Protein AF-A0A955HJY4-F1 (afdb_monomer_lite)

Sequence (52 aa):
MREHRVVMELHLGRKLRRDEVVHHRNEDKSDNRIENLEVMTRAQHARHHHGR

Secondary structure (DSSP, 8-state):
--HHHHHHHHHHTSPPPTTEEEEETTS-TT---GGGEEEEEHHHHHHHH---

pLDDT: mean 84.59, std 13.69, range [42.97, 95.94]

Radius of gyration: 11.33 Å; chains: 1; bounding box: 29×23×30 Å

Foldseek 3Di:
DQPLQVLVCVVVVHHDDPQKDWDQQVNDSVPSPPVRIDIDGVVRVVVVPPPD

Structure (mmCIF, N/CA/C/O backbone):
data_AF-A0A955HJY4-F1
#
_entry.id   AF-A0A955HJY4-F1
#
loop_
_atom_site.group_PDB
_atom_site.id
_atom_site.type_symbol
_atom_site.label_atom_id
_atom_site.label_alt_id
_atom_site.label_comp_id
_atom_site.label_asym_id
_atom_site.label_entity_id
_atom_site.label_seq_id
_atom_site.pdbx_PDB_ins_code
_atom_site.Cartn_x
_atom_site.Cartn_y
_atom_site.Cartn_z
_atom_site.occupancy
_atom_site.B_iso_or_equiv
_atom_site.auth_seq_id
_atom_site.auth_comp_id
_atom_site.auth_asym_id
_atom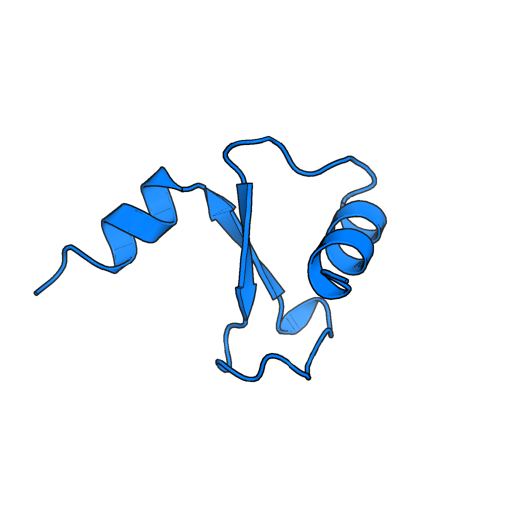_site.auth_atom_id
_atom_site.pdbx_PDB_model_num
ATOM 1 N N . MET A 1 1 ? -15.564 -4.143 -4.336 1.00 52.53 1 MET A N 1
ATOM 2 C CA . MET A 1 1 ? -14.942 -3.174 -3.401 1.00 52.53 1 MET A CA 1
ATOM 3 C C . MET A 1 1 ? -13.510 -3.628 -3.138 1.00 52.53 1 MET A C 1
ATOM 5 O O . MET A 1 1 ? -13.260 -4.818 -3.240 1.00 52.53 1 MET A O 1
ATOM 9 N N . ARG A 1 2 ? -12.540 -2.736 -2.892 1.00 69.19 2 ARG A N 1
ATOM 10 C CA . ARG A 1 2 ? -11.142 -3.145 -2.621 1.00 69.19 2 ARG A CA 1
ATOM 11 C C . ARG A 1 2 ? -10.990 -3.535 -1.147 1.00 69.19 2 ARG A C 1
ATOM 13 O O . ARG A 1 2 ? -10.482 -2.744 -0.361 1.00 69.19 2 ARG A O 1
ATOM 20 N N . GLU A 1 3 ? -11.475 -4.714 -0.778 1.00 85.12 3 GLU A N 1
ATOM 21 C CA . GLU A 1 3 ? -11.475 -5.220 0.607 1.00 85.12 3 GLU A CA 1
ATOM 22 C C . GLU A 1 3 ? -10.065 -5.232 1.219 1.00 85.12 3 GLU A C 1
ATOM 24 O O . GLU A 1 3 ? -9.867 -4.662 2.291 1.00 85.12 3 GLU A O 1
ATOM 29 N N . HIS A 1 4 ? -9.059 -5.702 0.474 1.00 88.44 4 HIS A N 1
ATOM 30 C CA . HIS A 1 4 ? -7.640 -5.639 0.858 1.00 88.44 4 HIS A CA 1
ATOM 31 C C . HIS A 1 4 ? -7.150 -4.230 1.231 1.00 88.44 4 HIS A C 1
ATOM 33 O O . HIS A 1 4 ? -6.273 -4.081 2.080 1.00 88.44 4 HIS A O 1
ATOM 39 N N . ARG A 1 5 ? -7.702 -3.169 0.618 1.00 92.06 5 ARG A N 1
ATOM 40 C CA . ARG A 1 5 ? -7.310 -1.791 0.946 1.00 92.06 5 ARG A CA 1
ATOM 41 C C . ARG A 1 5 ? -7.802 -1.411 2.334 1.00 92.06 5 ARG A C 1
ATOM 43 O O . ARG A 1 5 ? -7.032 -0.848 3.096 1.00 92.06 5 ARG A O 1
ATOM 50 N N . VAL A 1 6 ? -9.053 -1.733 2.655 1.00 91.69 6 VAL A N 1
ATOM 51 C CA . VAL A 1 6 ? -9.637 -1.433 3.969 1.00 91.69 6 VAL A CA 1
ATOM 52 C C . VAL A 1 6 ? -8.923 -2.227 5.059 1.00 91.69 6 VAL A C 1
ATOM 54 O O . VAL A 1 6 ? -8.543 -1.655 6.075 1.00 91.69 6 VAL A O 1
ATOM 57 N N . VAL A 1 7 ? -8.674 -3.517 4.816 1.00 93.31 7 VAL A N 1
ATOM 58 C CA . VAL A 1 7 ? -7.935 -4.390 5.738 1.00 93.31 7 VAL A CA 1
ATOM 59 C C . VAL A 1 7 ? -6.547 -3.816 6.044 1.00 93.31 7 VAL A C 1
ATOM 61 O O . VAL A 1 7 ? -6.173 -3.694 7.210 1.00 93.31 7 VAL A O 1
ATOM 64 N N . MET A 1 8 ? -5.819 -3.369 5.018 1.00 95.00 8 MET A N 1
ATOM 65 C CA . MET A 1 8 ? -4.498 -2.766 5.199 1.00 95.00 8 MET A CA 1
ATOM 66 C C . MET A 1 8 ? -4.549 -1.388 5.881 1.00 95.00 8 MET A C 1
ATOM 68 O O . MET A 1 8 ? -3.722 -1.101 6.740 1.00 95.00 8 MET A O 1
ATOM 72 N N . GLU A 1 9 ? -5.519 -0.530 5.551 1.00 94.69 9 GLU A N 1
ATOM 73 C CA . GLU A 1 9 ? -5.683 0.781 6.205 1.00 94.69 9 GLU A CA 1
ATOM 74 C C . GLU A 1 9 ? -5.987 0.646 7.705 1.00 94.69 9 GLU A C 1
ATOM 76 O O . GLU A 1 9 ? -5.444 1.401 8.516 1.00 94.69 9 GLU A O 1
ATOM 81 N N . LEU A 1 10 ? -6.804 -0.343 8.083 1.00 94.50 10 LEU A N 1
ATOM 82 C CA . LEU A 1 10 ? -7.081 -0.671 9.483 1.00 94.50 10 LEU A CA 1
ATOM 83 C C . LEU A 1 10 ? -5.828 -1.180 10.200 1.00 94.50 10 LEU A C 1
ATOM 85 O O . LEU A 1 10 ? -5.533 -0.720 11.299 1.00 94.50 10 LEU A O 1
ATOM 89 N N . HIS A 1 11 ? -5.068 -2.078 9.568 1.00 94.44 11 HIS A N 1
ATOM 90 C CA . HIS A 1 11 ? -3.828 -2.605 10.139 1.00 94.44 11 HIS A CA 1
ATOM 91 C C . HIS A 1 11 ? -2.760 -1.519 10.350 1.00 94.44 11 HIS A C 1
ATOM 93 O O . HIS A 1 11 ? -2.082 -1.509 11.373 1.00 94.44 11 HIS A O 1
ATOM 99 N N . LEU A 1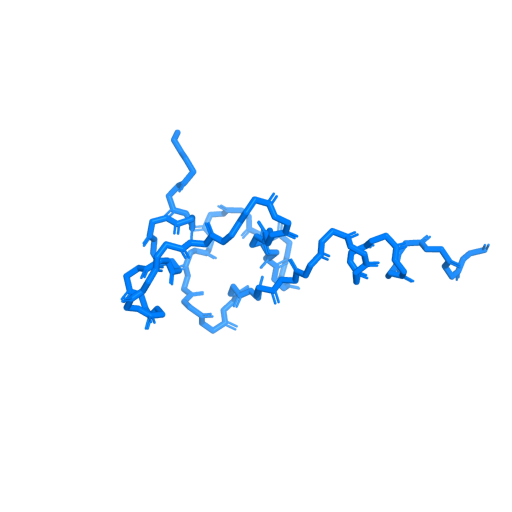 12 ? -2.639 -0.574 9.413 1.00 93.62 12 LEU A N 1
ATOM 100 C CA . LEU A 1 12 ? -1.695 0.544 9.505 1.00 93.62 12 LEU A CA 1
ATOM 101 C C . LEU A 1 12 ? -2.142 1.657 10.465 1.00 93.62 12 LEU A C 1
ATOM 103 O O . LEU A 1 12 ? -1.347 2.548 10.766 1.00 93.62 12 LEU A O 1
ATOM 107 N N . GLY A 1 13 ? -3.416 1.684 10.869 1.00 95.94 13 GLY A N 1
ATOM 108 C CA . GLY A 1 13 ? -3.992 2.789 11.641 1.00 95.94 13 GLY A CA 1
ATOM 109 C C . GLY A 1 13 ? -4.027 4.125 10.884 1.00 95.94 13 GLY A C 1
ATOM 110 O O . GLY A 1 13 ? -4.182 5.184 11.490 1.00 95.94 13 GLY A O 1
ATOM 111 N N . ARG A 1 14 ? -3.868 4.105 9.555 1.00 95.94 14 ARG A N 1
ATOM 112 C CA . ARG A 1 14 ? -3.912 5.289 8.687 1.00 95.94 14 ARG A CA 1
ATOM 113 C C . ARG A 1 14 ? -4.442 4.930 7.307 1.00 95.94 14 ARG A C 1
ATOM 115 O O . ARG A 1 14 ? -4.286 3.808 6.834 1.00 95.94 14 ARG A O 1
ATOM 122 N N . LYS A 1 15 ? -4.982 5.926 6.600 1.00 94.12 15 LYS A N 1
ATOM 123 C CA . LYS A 1 15 ? -5.316 5.759 5.181 1.00 94.12 15 LYS A CA 1
ATOM 124 C C . LYS A 1 15 ? -4.051 5.527 4.352 1.00 94.12 15 LYS A C 1
ATOM 126 O O . LYS A 1 15 ? -3.002 6.130 4.613 1.00 94.12 15 LYS A O 1
ATOM 131 N N . LEU A 1 16 ? -4.170 4.693 3.322 1.00 92.56 16 LEU 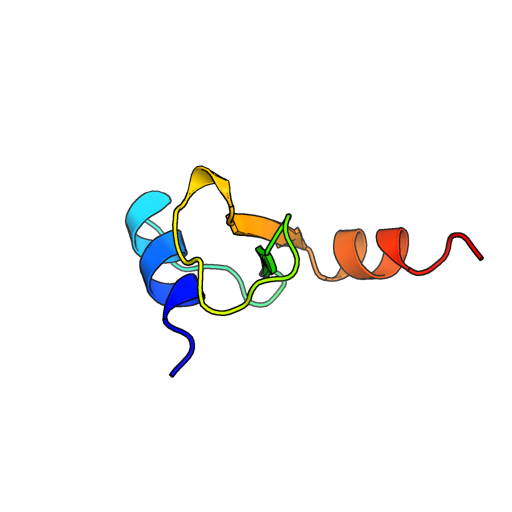A N 1
ATOM 132 C CA . LEU A 1 16 ? -3.125 4.542 2.321 1.00 92.56 16 LEU A CA 1
ATOM 133 C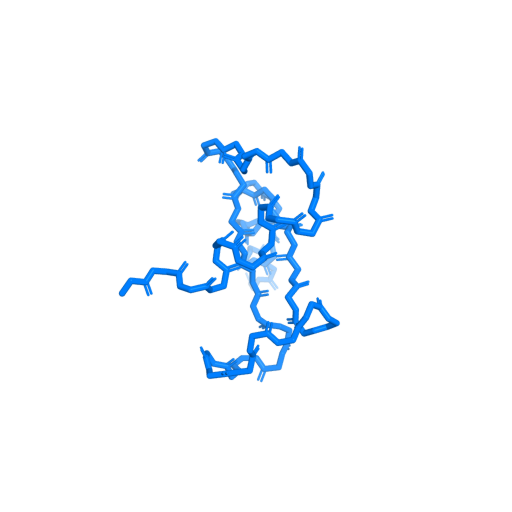 C . LEU A 1 16 ? -3.047 5.828 1.505 1.00 92.56 16 LEU A C 1
ATOM 135 O O . LEU A 1 16 ? -4.067 6.421 1.130 1.00 92.56 16 LEU A O 1
ATOM 139 N N . ARG A 1 17 ? -1.826 6.241 1.192 1.00 91.94 17 ARG A N 1
ATOM 140 C CA . ARG A 1 17 ? -1.555 7.387 0.336 1.00 91.94 17 ARG A CA 1
ATOM 141 C C . ARG A 1 17 ? -2.010 7.108 -1.100 1.00 91.94 17 ARG A C 1
ATOM 143 O O . ARG A 1 17 ? -2.366 5.989 -1.481 1.00 91.94 17 ARG A O 1
ATOM 150 N N . ARG A 1 18 ? -2.043 8.162 -1.919 1.00 89.06 18 ARG A N 1
ATOM 151 C CA . ARG A 1 18 ? -2.423 8.066 -3.343 1.00 89.06 18 ARG A CA 1
ATOM 152 C C . ARG A 1 18 ? -1.398 7.295 -4.181 1.00 89.06 18 ARG A C 1
ATOM 154 O O . ARG A 1 18 ? -1.748 6.762 -5.233 1.00 89.06 18 ARG A O 1
ATOM 161 N N . ASP A 1 19 ? -0.152 7.267 -3.730 1.00 89.69 19 ASP A N 1
ATOM 162 C CA . ASP A 1 19 ? 0.981 6.579 -4.341 1.00 89.69 19 ASP A CA 1
ATOM 163 C C . ASP A 1 19 ? 1.217 5.173 -3.775 1.00 89.69 19 ASP A C 1
ATOM 165 O O . ASP A 1 19 ? 2.061 4.460 -4.308 1.00 89.69 19 ASP A O 1
ATOM 169 N N . GLU A 1 20 ? 0.456 4.748 -2.764 1.00 92.44 20 GLU A N 1
ATOM 170 C CA . GLU A 1 20 ? 0.526 3.407 -2.179 1.00 92.44 20 GLU A CA 1
ATOM 171 C C . GLU A 1 20 ? -0.511 2.461 -2.807 1.00 92.44 20 GLU A C 1
ATOM 173 O O . GLU A 1 20 ? -1.691 2.800 -2.991 1.00 92.44 20 GLU A O 1
ATOM 178 N N . VAL A 1 21 ? -0.064 1.246 -3.114 1.00 90.62 21 VAL A N 1
ATOM 179 C CA . VAL A 1 21 ? -0.869 0.132 -3.619 1.00 90.62 21 VAL A CA 1
ATOM 180 C C . VAL A 1 21 ? -0.660 -1.097 -2.737 1.00 90.62 21 VAL A C 1
ATOM 182 O O . VAL A 1 21 ? 0.420 -1.289 -2.187 1.00 90.62 21 VAL A O 1
ATOM 185 N N . VAL A 1 22 ? -1.702 -1.917 -2.599 1.00 91.56 22 VAL A N 1
ATOM 186 C CA . VAL A 1 22 ? -1.622 -3.201 -1.891 1.00 91.56 22 VAL A CA 1
ATOM 187 C C . VAL A 1 22 ? -1.410 -4.300 -2.926 1.00 91.56 22 VAL A C 1
ATOM 189 O O . VAL A 1 22 ? -2.197 -4.421 -3.868 1.00 91.56 22 VAL A O 1
ATOM 192 N N . HIS A 1 23 ? -0.348 -5.072 -2.756 1.00 89.06 23 HIS A N 1
ATOM 193 C CA . HIS A 1 23 ? 0.022 -6.222 -3.565 1.00 89.06 23 HIS A CA 1
ATOM 194 C C . HIS A 1 23 ? -0.265 -7.514 -2.788 1.00 89.06 23 HIS A C 1
ATOM 196 O O . HIS A 1 23 ? -0.113 -7.542 -1.570 1.00 89.06 23 HIS A O 1
ATOM 202 N N . HIS A 1 24 ? -0.700 -8.564 -3.486 1.00 92.56 24 HIS A N 1
ATOM 203 C CA . HIS A 1 24 ? -0.894 -9.892 -2.895 1.00 92.56 24 HIS A CA 1
ATOM 204 C C . HIS A 1 24 ? 0.335 -10.726 -3.231 1.00 92.56 24 HIS A C 1
ATOM 206 O O . HIS A 1 24 ? 0.599 -10.958 -4.410 1.00 92.56 24 HIS A O 1
ATOM 212 N N . ARG A 1 25 ? 1.076 -11.163 -2.211 1.00 90.06 25 ARG A N 1
ATOM 213 C CA . ARG A 1 25 ? 2.366 -11.850 -2.381 1.00 90.06 25 ARG A CA 1
ATOM 214 C C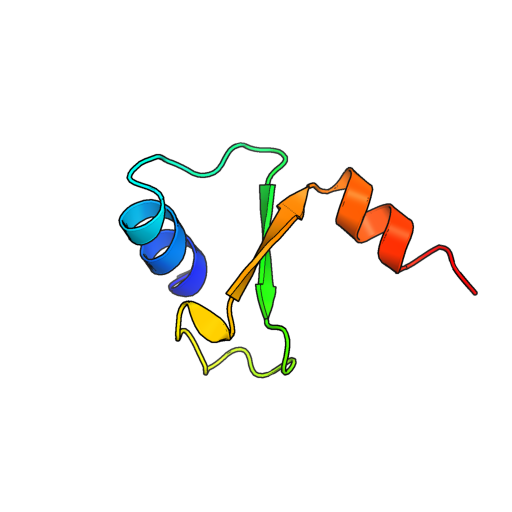 . ARG A 1 25 ? 2.220 -13.217 -3.049 1.00 90.06 25 ARG A C 1
ATOM 216 O O . ARG A 1 25 ? 3.109 -13.630 -3.782 1.00 90.06 25 ARG A O 1
ATOM 223 N N . ASN A 1 26 ? 1.111 -13.911 -2.799 1.00 90.69 26 ASN A N 1
ATOM 224 C CA . ASN A 1 26 ? 0.784 -15.202 -3.413 1.00 90.69 26 ASN A CA 1
ATOM 225 C C . ASN A 1 26 ? -0.024 -15.087 -4.720 1.00 90.69 26 ASN A C 1
ATOM 227 O O . ASN A 1 26 ? -0.484 -16.106 -5.227 1.00 90.69 26 ASN A O 1
ATOM 231 N N . GLU A 1 27 ? -0.251 -13.868 -5.222 1.00 87.75 27 GLU A N 1
ATOM 232 C CA . GLU A 1 27 ? -1.098 -13.562 -6.388 1.00 87.75 27 GLU A CA 1
ATOM 233 C C . GLU A 1 27 ? -2.585 -13.967 -6.263 1.00 87.75 27 GLU A C 1
ATOM 235 O O . GLU A 1 27 ? -3.383 -13.706 -7.171 1.00 87.75 27 GLU A O 1
ATOM 240 N N . ASP A 1 28 ? -3.001 -14.512 -5.119 1.00 89.75 28 ASP A N 1
ATOM 241 C CA . ASP A 1 28 ? -4.386 -14.844 -4.808 1.00 89.75 28 ASP A CA 1
ATOM 242 C C . ASP A 1 28 ? -5.117 -13.612 -4.264 1.00 89.75 28 ASP A C 1
ATOM 244 O O . ASP A 1 28 ? -4.910 -13.158 -3.139 1.00 89.75 28 ASP A O 1
ATOM 248 N N . LYS A 1 29 ? -6.025 -13.078 -5.082 1.00 88.56 29 LYS A N 1
ATOM 249 C CA . LYS A 1 29 ? -6.826 -11.882 -4.779 1.00 88.56 29 LYS A CA 1
ATOM 250 C C . LYS A 1 29 ? -7.915 -12.123 -3.729 1.00 88.56 29 LYS A C 1
ATOM 252 O O . LYS A 1 29 ? -8.570 -11.161 -3.329 1.00 88.56 29 LYS A O 1
ATOM 257 N N . SER A 1 30 ? -8.165 -13.378 -3.359 1.00 90.88 30 SER A N 1
ATOM 258 C CA . SER A 1 30 ? -9.131 -13.750 -2.323 1.00 90.88 30 SER A CA 1
ATOM 259 C C . SER A 1 30 ? -8.495 -13.839 -0.932 1.00 90.88 30 SER A C 1
ATOM 261 O O . SER A 1 30 ? -9.189 -13.669 0.073 1.00 90.88 30 SER A O 1
ATOM 263 N N . ASP A 1 31 ? -7.173 -14.018 -0.858 1.00 90.81 31 ASP A N 1
ATOM 264 C CA . ASP A 1 31 ? -6.432 -14.114 0.397 1.00 90.81 31 ASP A CA 1
ATOM 265 C C . ASP A 1 31 ? -6.060 -12.724 0.938 1.00 90.81 31 ASP A C 1
ATOM 267 O O . ASP A 1 31 ? -4.978 -12.185 0.699 1.00 90.81 31 ASP A O 1
ATOM 271 N N . ASN A 1 32 ? -6.986 -12.143 1.700 1.00 90.94 32 ASN A N 1
ATOM 272 C CA . ASN A 1 32 ? -6.839 -10.827 2.323 1.00 90.94 32 ASN A CA 1
ATOM 273 C C . ASN A 1 32 ? -6.106 -10.854 3.684 1.00 90.94 32 ASN A C 1
ATOM 275 O O . ASN A 1 32 ? -6.196 -9.880 4.437 1.00 90.94 32 ASN A O 1
ATOM 279 N N . ARG A 1 33 ? -5.420 -11.944 4.060 1.00 94.06 33 ARG A N 1
ATOM 280 C CA . ARG A 1 33 ? -4.651 -11.969 5.318 1.00 94.06 33 ARG A CA 1
ATOM 281 C C . ARG A 1 33 ? -3.512 -10.956 5.250 1.00 94.06 33 ARG A C 1
ATOM 283 O O . ARG A 1 33 ? -2.798 -10.901 4.258 1.00 94.06 33 ARG A O 1
ATOM 290 N N . ILE A 1 34 ? -3.293 -10.191 6.321 1.00 92.56 34 ILE A N 1
ATOM 291 C CA . ILE A 1 34 ? -2.252 -9.146 6.364 1.00 92.56 34 ILE A CA 1
ATOM 292 C C . ILE A 1 34 ? -0.862 -9.685 6.002 1.00 92.56 34 ILE A C 1
ATOM 294 O O . ILE A 1 34 ? -0.123 -9.018 5.293 1.00 92.56 34 ILE A O 1
ATOM 298 N N . GLU A 1 35 ? -0.529 -10.910 6.410 1.00 93.31 35 GLU A N 1
ATOM 299 C CA . GLU A 1 35 ? 0.732 -11.585 6.059 1.00 93.31 35 GLU A CA 1
ATOM 300 C C . GLU A 1 35 ? 0.927 -11.829 4.548 1.00 93.31 35 GLU A C 1
ATOM 302 O O . GLU A 1 35 ? 2.065 -11.928 4.071 1.00 93.31 35 GLU A O 1
ATOM 307 N N . ASN A 1 36 ? -0.177 -11.896 3.796 1.00 93.06 36 ASN A N 1
ATOM 308 C CA . ASN A 1 36 ? -0.209 -12.041 2.344 1.00 93.06 36 ASN A CA 1
ATOM 309 C C . ASN A 1 36 ? -0.285 -10.691 1.603 1.00 93.06 36 ASN A C 1
ATOM 311 O O . ASN A 1 36 ? -0.078 -10.634 0.390 1.00 93.06 36 ASN A O 1
ATOM 315 N N . LEU A 1 37 ? -0.558 -9.596 2.317 1.00 93.56 37 LEU A N 1
ATOM 316 C CA . LEU A 1 37 ? -0.686 -8.259 1.751 1.00 93.56 37 LEU A CA 1
ATOM 317 C C . LEU A 1 37 ? 0.597 -7.452 1.966 1.00 93.56 37 LEU A C 1
ATOM 319 O O . LEU A 1 37 ? 1.114 -7.342 3.073 1.00 93.56 37 LEU A O 1
ATOM 323 N N . GLU A 1 38 ? 1.079 -6.810 0.910 1.00 92.56 38 GLU A N 1
ATOM 324 C CA . GLU A 1 38 ? 2.252 -5.939 0.954 1.00 92.56 38 GLU A CA 1
ATOM 325 C C . GLU A 1 38 ? 1.899 -4.541 0.444 1.00 92.56 38 GLU A C 1
ATOM 327 O O . GLU A 1 38 ? 1.248 -4.390 -0.590 1.00 92.56 38 GLU A O 1
ATOM 332 N N . VAL A 1 39 ? 2.326 -3.497 1.156 1.00 92.56 39 VAL A N 1
ATOM 333 C CA . VAL A 1 39 ? 2.182 -2.114 0.685 1.00 92.56 39 VAL A CA 1
ATOM 334 C C . VAL A 1 39 ? 3.417 -1.723 -0.101 1.00 92.56 39 VAL A C 1
ATOM 336 O O . VAL A 1 39 ? 4.523 -1.699 0.430 1.00 92.56 39 VAL A O 1
ATOM 339 N N .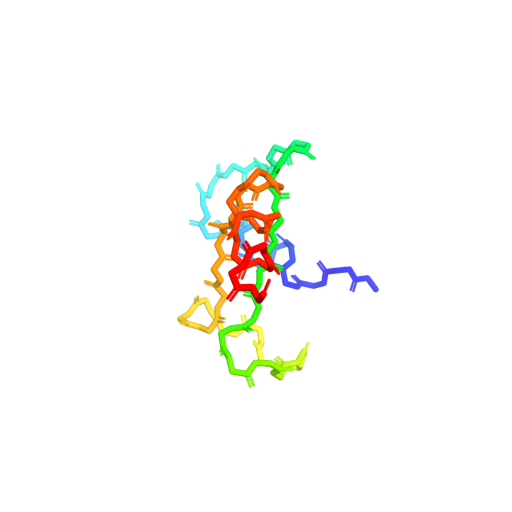 MET A 1 40 ? 3.210 -1.348 -1.356 1.00 90.38 40 MET A N 1
ATOM 340 C CA . MET A 1 40 ? 4.263 -0.851 -2.231 1.00 90.38 40 MET A CA 1
ATOM 341 C C . MET A 1 40 ? 3.891 0.531 -2.752 1.00 90.38 40 MET A C 1
ATOM 343 O O . MET A 1 40 ? 2.722 0.833 -2.998 1.00 90.38 40 MET A O 1
ATOM 347 N N . THR A 1 41 ? 4.884 1.380 -2.985 1.00 87.19 41 THR A N 1
ATOM 348 C CA . THR A 1 41 ? 4.668 2.592 -3.780 1.00 87.19 41 THR A CA 1
ATOM 349 C C . THR A 1 41 ? 4.508 2.231 -5.254 1.00 87.19 41 THR A C 1
ATOM 351 O O . THR A 1 41 ? 5.068 1.246 -5.739 1.00 87.19 41 THR A O 1
ATOM 354 N N . ARG A 1 42 ? 3.802 3.065 -6.022 1.00 80.88 42 ARG A N 1
ATOM 355 C CA . ARG A 1 42 ? 3.712 2.919 -7.487 1.00 80.88 42 ARG A CA 1
ATOM 356 C C . ARG A 1 42 ? 5.094 2.908 -8.145 1.00 80.88 42 ARG A C 1
ATOM 358 O O . ARG A 1 42 ? 5.284 2.193 -9.121 1.00 80.88 42 ARG A O 1
ATOM 365 N N . ALA A 1 43 ? 6.054 3.646 -7.584 1.00 77.50 43 ALA A N 1
ATOM 366 C CA . ALA A 1 43 ? 7.443 3.641 -8.032 1.00 77.50 43 ALA A CA 1
ATOM 367 C C . ALA A 1 43 ? 8.133 2.294 -7.761 1.00 77.50 43 ALA A C 1
ATOM 369 O O . ALA A 1 43 ? 8.777 1.760 -8.657 1.00 77.50 43 ALA A O 1
ATOM 370 N N . GLN A 1 44 ? 7.962 1.708 -6.568 1.00 73.56 44 GLN A N 1
ATOM 371 C CA . GLN A 1 44 ? 8.478 0.367 -6.254 1.00 73.56 44 GLN A CA 1
ATOM 372 C C . GLN A 1 44 ? 7.824 -0.711 -7.122 1.00 73.56 44 GLN A C 1
ATOM 374 O O . GLN A 1 44 ? 8.533 -1.555 -7.658 1.00 73.56 44 GLN A O 1
ATOM 379 N N . HIS A 1 45 ? 6.506 -0.641 -7.331 1.00 69.50 45 HIS A N 1
ATOM 380 C CA . HIS A 1 45 ? 5.791 -1.565 -8.211 1.00 69.50 45 HIS A CA 1
ATOM 381 C C . HIS A 1 45 ? 6.287 -1.452 -9.661 1.00 69.50 45 HIS A C 1
ATOM 383 O O . HIS A 1 45 ? 6.558 -2.463 -10.297 1.00 69.50 45 HIS A O 1
ATOM 389 N N . ALA A 1 46 ? 6.483 -0.233 -10.178 1.00 66.69 46 ALA A N 1
ATOM 390 C CA . ALA A 1 46 ? 7.068 -0.028 -11.504 1.00 66.69 46 ALA A CA 1
ATOM 391 C C . ALA A 1 46 ? 8.495 -0.594 -11.587 1.00 66.69 46 ALA A C 1
ATOM 393 O O . ALA A 1 46 ? 8.828 -1.297 -12.538 1.00 66.69 46 ALA A O 1
ATOM 394 N N . ARG A 1 47 ? 9.323 -0.363 -10.562 1.00 65.19 47 ARG A N 1
ATOM 395 C CA . ARG A 1 47 ? 10.690 -0.897 -10.503 1.00 65.19 47 ARG A CA 1
ATOM 396 C C . ARG A 1 47 ? 10.728 -2.426 -10.419 1.00 65.19 47 ARG A C 1
ATOM 398 O O . ARG A 1 47 ? 11.704 -3.011 -10.870 1.00 65.19 47 ARG A O 1
ATOM 405 N N . HIS A 1 48 ? 9.683 -3.064 -9.889 1.00 60.38 48 HIS A N 1
ATOM 406 C CA . HIS A 1 48 ? 9.588 -4.522 -9.829 1.00 60.38 48 HIS A CA 1
ATOM 407 C C . HIS A 1 48 ? 9.288 -5.163 -11.197 1.00 60.38 48 HIS A C 1
ATOM 409 O O . HIS A 1 48 ? 9.716 -6.287 -11.436 1.00 60.38 48 HIS A O 1
ATOM 415 N N . HIS A 1 49 ? 8.632 -4.435 -12.112 1.00 62.78 49 HIS A N 1
ATOM 416 C CA . HIS A 1 49 ? 8.299 -4.908 -13.468 1.00 62.78 49 HIS A CA 1
ATOM 417 C C . HIS A 1 49 ? 9.331 -4.522 -14.547 1.00 62.78 49 HIS A C 1
ATOM 419 O O . HIS A 1 49 ? 9.304 -5.084 -15.637 1.00 62.78 49 HIS A O 1
ATOM 425 N N . HIS A 1 50 ? 10.269 -3.611 -14.263 1.00 52.22 50 HIS A N 1
ATOM 426 C CA . HIS A 1 50 ? 11.306 -3.145 -15.208 1.00 52.22 50 HIS A CA 1
ATOM 427 C C . HIS A 1 50 ? 12.639 -3.919 -15.130 1.00 52.22 50 HIS A C 1
ATOM 429 O O . HIS A 1 50 ? 13.702 -3.367 -15.405 1.00 52.22 50 HIS A O 1
ATOM 435 N N . GLY A 1 51 ? 12.594 -5.196 -14.750 1.00 48.25 51 GLY A N 1
ATOM 436 C CA . GLY A 1 51 ? 13.751 -6.098 -14.732 1.00 48.25 51 GLY A CA 1
ATOM 437 C C . GLY A 1 51 ? 13.703 -7.179 -15.813 1.00 48.25 51 GLY A C 1
ATOM 438 O O . GLY A 1 51 ? 14.107 -8.305 -15.532 1.00 48.25 51 GLY A O 1
ATOM 439 N N . ARG A 1 52 ? 13.156 -6.876 -16.997 1.00 42.97 52 ARG A N 1
ATOM 440 C CA . ARG A 1 52 ? 13.125 -7.792 -18.144 1.00 42.97 52 ARG A CA 1
ATOM 441 C C . ARG A 1 52 ? 13.907 -7.225 -19.315 1.00 42.97 52 ARG A C 1
ATOM 443 O O . ARG A 1 52 ? 13.794 -5.998 -19.531 1.00 42.97 52 ARG A O 1
#